Protein AF-T0ZSG6-F1 (afdb_monomer_lite)

Organism: NCBI:txid410659

Structure (mmCIF, N/CA/C/O backbone):
data_AF-T0ZSG6-F1
#
_entry.id   AF-T0ZSG6-F1
#
loop_
_atom_site.group_PDB
_atom_site.id
_atom_site.type_symbol
_atom_site.label_atom_id
_atom_site.label_alt_id
_atom_site.label_comp_id
_atom_site.label_asym_id
_atom_site.label_entity_id
_atom_site.label_seq_id
_atom_site.pdbx_PDB_ins_code
_atom_site.Cartn_x
_atom_site.Cartn_y
_atom_site.Cartn_z
_atom_site.occupancy
_atom_site.B_iso_or_equiv
_atom_site.auth_seq_id
_atom_site.auth_comp_id
_atom_site.auth_asym_id
_atom_site.auth_atom_id
_atom_site.pdbx_PDB_model_num
ATOM 1 N N . MET A 1 1 ? -17.775 12.955 -17.159 1.00 36.16 1 MET A N 1
ATOM 2 C CA . MET A 1 1 ? -17.686 11.482 -17.211 1.00 36.16 1 MET A CA 1
ATOM 3 C C . MET A 1 1 ? -18.154 10.972 -15.858 1.00 36.16 1 MET A C 1
ATOM 5 O O . MET A 1 1 ? -17.430 11.085 -14.879 1.00 36.16 1 MET A O 1
ATOM 9 N N . THR A 1 2 ? -19.430 10.614 -15.757 1.00 38.59 2 THR A N 1
ATOM 10 C CA . THR A 1 2 ? -20.074 10.176 -14.512 1.00 38.59 2 THR A CA 1
ATOM 11 C C . THR A 1 2 ? -19.516 8.808 -14.134 1.00 38.59 2 THR A C 1
ATOM 13 O O . THR A 1 2 ? -19.695 7.856 -14.886 1.00 38.59 2 THR A O 1
ATOM 16 N N . ARG A 1 3 ? -18.780 8.714 -13.018 1.00 46.41 3 ARG A N 1
ATOM 17 C CA . ARG A 1 3 ? -18.342 7.420 -12.479 1.00 46.41 3 ARG A CA 1
ATOM 18 C C . ARG A 1 3 ? -19.597 6.681 -12.013 1.00 46.41 3 ARG A C 1
ATOM 20 O O . ARG A 1 3 ? -20.232 7.115 -11.056 1.00 46.41 3 ARG A O 1
ATOM 27 N N . GLU A 1 4 ? -19.988 5.631 -12.728 1.00 48.09 4 GLU A N 1
ATOM 28 C CA . GLU A 1 4 ? -21.020 4.712 -12.252 1.00 48.09 4 GLU A CA 1
ATOM 29 C C . GLU A 1 4 ? -20.551 4.078 -10.941 1.00 48.09 4 GLU A C 1
ATOM 31 O O . GLU A 1 4 ? -19.376 3.728 -10.792 1.00 48.09 4 GLU A O 1
ATOM 36 N N . ASN A 1 5 ? -21.460 3.973 -9.970 1.00 48.66 5 ASN A N 1
ATOM 37 C CA . ASN A 1 5 ? -21.155 3.286 -8.724 1.00 48.66 5 ASN A CA 1
ATOM 38 C C . ASN A 1 5 ? -20.966 1.791 -9.023 1.00 48.66 5 ASN A C 1
ATOM 40 O O . ASN A 1 5 ? -21.834 1.185 -9.654 1.00 48.66 5 ASN A O 1
ATOM 44 N N . PRO A 1 6 ? -19.863 1.183 -8.571 1.00 54.28 6 PRO A N 1
ATOM 45 C CA . PRO A 1 6 ? -19.615 -0.227 -8.805 1.00 54.28 6 PRO A CA 1
ATOM 46 C C . PRO A 1 6 ? -20.611 -1.103 -8.035 1.00 54.28 6 PRO A C 1
ATOM 48 O O . PRO A 1 6 ? -21.161 -0.670 -7.016 1.00 54.28 6 PRO A O 1
ATOM 51 N N . PRO A 1 7 ? -20.844 -2.341 -8.507 1.00 53.25 7 PRO A N 1
ATOM 52 C CA . PRO A 1 7 ? -21.771 -3.267 -7.872 1.00 53.25 7 PRO A CA 1
ATOM 53 C C . PRO A 1 7 ? -21.397 -3.523 -6.409 1.00 53.25 7 PRO A C 1
ATOM 55 O O . PRO A 1 7 ? -20.220 -3.555 -6.045 1.00 53.25 7 PRO A O 1
ATOM 58 N N . ALA A 1 8 ? -22.413 -3.722 -5.566 1.00 47.00 8 ALA A N 1
ATOM 59 C CA . ALA A 1 8 ? -22.238 -4.018 -4.149 1.00 47.00 8 ALA A CA 1
ATOM 60 C C . ALA A 1 8 ? -21.303 -5.228 -3.966 1.00 47.00 8 ALA A C 1
ATOM 62 O O . ALA A 1 8 ? -21.583 -6.316 -4.463 1.00 47.00 8 ALA A O 1
ATOM 63 N N . GLY A 1 9 ? -20.175 -5.016 -3.284 1.00 50.69 9 GLY A N 1
ATOM 64 C CA . GLY A 1 9 ? -19.123 -6.020 -3.085 1.00 50.69 9 GLY A CA 1
ATOM 65 C C . GLY A 1 9 ? -17.878 -5.832 -3.961 1.00 50.69 9 GLY A C 1
ATOM 66 O O . GLY A 1 9 ? -16.827 -6.378 -3.631 1.00 50.69 9 GLY A O 1
ATOM 67 N N . LEU A 1 10 ? -17.938 -5.011 -5.015 1.00 58.25 10 LEU A N 1
ATOM 68 C CA . LEU A 1 10 ? -16.752 -4.618 -5.770 1.00 58.25 10 LEU A CA 1
ATOM 69 C C . LEU A 1 10 ? -16.076 -3.438 -5.065 1.00 58.25 10 LEU A C 1
ATOM 71 O O . LEU A 1 10 ? -16.485 -2.283 -5.191 1.00 58.25 10 LEU A O 1
ATOM 75 N N . LEU A 1 11 ? -15.034 -3.741 -4.293 1.00 60.50 11 LEU A N 1
ATOM 76 C CA . LEU A 1 11 ? -14.165 -2.722 -3.715 1.00 60.50 11 LEU A CA 1
ATOM 77 C C . LEU A 1 11 ? -13.508 -1.936 -4.850 1.00 60.50 11 LEU A C 1
ATOM 79 O O . LEU A 1 11 ? -12.664 -2.471 -5.569 1.00 60.50 11 LEU A O 1
ATOM 83 N N . VAL A 1 12 ? -13.865 -0.658 -4.990 1.00 66.31 12 VAL A N 1
ATOM 84 C CA . VAL A 1 12 ? -13.063 0.266 -5.797 1.00 66.31 12 VAL A CA 1
ATOM 85 C C . VAL A 1 12 ? -11.753 0.441 -5.052 1.00 66.31 12 VAL A C 1
ATOM 87 O O . VAL A 1 12 ? -11.779 0.905 -3.909 1.00 66.31 12 VAL A O 1
ATOM 90 N N . PRO A 1 13 ? -10.618 0.061 -5.646 1.00 67.00 13 PRO A N 1
ATOM 91 C CA . PRO A 1 13 ? -9.335 0.090 -4.952 1.00 67.00 13 PRO A CA 1
ATOM 92 C C . PRO A 1 13 ? -8.925 1.502 -4.519 1.00 67.00 13 PRO A C 1
ATOM 94 O O . PRO A 1 13 ? -8.160 1.648 -3.567 1.00 67.00 13 PRO A O 1
ATOM 97 N N . GLY A 1 14 ? -9.491 2.535 -5.148 1.00 80.12 14 GLY A N 1
ATOM 98 C CA . GLY A 1 14 ? -9.120 3.924 -4.909 1.00 80.12 14 GLY A CA 1
ATOM 99 C C . GLY A 1 14 ? -7.767 4.258 -5.533 1.00 80.12 14 GLY A C 1
ATOM 100 O O . GLY A 1 14 ? -7.132 3.406 -6.157 1.00 80.12 14 GLY A O 1
ATOM 101 N N . ASP A 1 15 ? -7.356 5.510 -5.375 1.00 87.25 15 ASP A N 1
ATOM 102 C CA . ASP A 1 15 ? -6.085 6.004 -5.897 1.00 87.25 15 ASP A CA 1
ATOM 103 C C . ASP A 1 15 ? -4.923 5.609 -4.962 1.00 87.25 15 ASP A C 1
ATOM 105 O O . ASP A 1 15 ? -5.137 5.302 -3.788 1.00 87.25 15 ASP A O 1
ATOM 109 N N . ILE A 1 16 ? -3.700 5.582 -5.498 1.00 90.88 16 ILE A N 1
ATOM 110 C CA . ILE A 1 16 ? -2.458 5.439 -4.722 1.00 90.88 16 ILE A CA 1
ATOM 111 C C . ILE A 1 16 ? -2.006 6.847 -4.324 1.00 90.88 16 ILE A C 1
ATOM 113 O O . ILE A 1 16 ? -1.837 7.686 -5.209 1.00 90.88 16 ILE A O 1
ATOM 117 N N . ASP A 1 17 ? -1.776 7.094 -3.031 1.00 92.00 17 ASP A N 1
ATOM 118 C CA . ASP A 1 17 ? -1.381 8.426 -2.543 1.00 92.00 17 ASP A CA 1
ATOM 119 C C . ASP A 1 17 ? -0.030 8.874 -3.133 1.00 92.00 17 ASP A C 1
ATOM 121 O O . ASP A 1 17 ? 0.099 9.996 -3.627 1.00 92.00 17 ASP A O 1
ATOM 125 N N . VAL A 1 18 ? 0.985 7.999 -3.098 1.00 94.19 18 VAL A N 1
ATOM 126 C CA . VAL A 1 18 ? 2.307 8.258 -3.685 1.00 94.19 18 VAL A CA 1
ATOM 127 C C . VAL A 1 18 ? 2.854 7.007 -4.376 1.00 94.19 18 VAL A C 1
ATOM 129 O O . VAL A 1 18 ? 2.924 5.923 -3.795 1.00 94.19 18 VAL A O 1
ATOM 132 N N . LEU A 1 19 ? 3.309 7.183 -5.618 1.00 96.19 19 LEU A N 1
ATOM 133 C CA . LEU A 1 19 ? 4.058 6.188 -6.381 1.00 96.19 19 LEU A CA 1
ATOM 134 C C . LEU A 1 19 ? 5.500 6.673 -6.557 1.00 96.19 19 LEU A C 1
ATOM 136 O O . LEU A 1 19 ? 5.731 7.737 -7.130 1.00 96.19 19 LEU A O 1
ATOM 140 N N . ALA A 1 20 ? 6.470 5.892 -6.089 1.00 96.44 20 ALA A N 1
ATOM 141 C CA . ALA A 1 20 ? 7.895 6.188 -6.239 1.00 96.44 20 ALA A CA 1
ATOM 142 C C . ALA A 1 20 ? 8.634 4.972 -6.803 1.00 96.44 20 ALA A C 1
ATOM 144 O O . ALA A 1 20 ? 8.174 3.845 -6.653 1.00 96.44 20 ALA A O 1
ATOM 145 N N . TRP A 1 21 ? 9.777 5.159 -7.459 1.00 97.88 21 TRP A N 1
ATOM 146 C CA . TRP A 1 21 ? 10.555 4.030 -7.973 1.00 97.88 21 TRP A CA 1
ATOM 147 C C . TRP A 1 21 ? 12.045 4.331 -8.073 1.00 97.88 21 TRP A C 1
ATOM 149 O O . TRP A 1 21 ? 12.485 5.482 -8.050 1.00 97.88 21 TRP A O 1
ATOM 159 N N . ARG A 1 22 ? 12.824 3.254 -8.157 1.00 95.50 22 ARG A N 1
ATOM 160 C CA . ARG A 1 22 ? 14.280 3.260 -8.242 1.00 95.50 22 ARG A CA 1
ATOM 161 C C . ARG A 1 22 ? 14.758 2.183 -9.204 1.00 95.50 22 ARG A C 1
ATOM 163 O O . ARG A 1 22 ? 14.577 0.994 -8.946 1.00 95.50 22 ARG A O 1
ATOM 170 N N . HIS A 1 23 ? 15.421 2.608 -10.274 1.00 95.50 23 HIS A N 1
ATOM 171 C CA . HIS A 1 23 ? 15.974 1.698 -11.278 1.00 95.50 23 HIS A CA 1
ATOM 172 C C . HIS A 1 23 ? 17.111 0.831 -10.729 1.00 95.50 23 HIS A C 1
ATOM 174 O O . HIS A 1 23 ? 17.189 -0.344 -11.050 1.00 95.50 23 HIS A O 1
ATOM 180 N N . ASP A 1 24 ? 17.961 1.372 -9.854 1.00 95.06 24 ASP A N 1
ATOM 181 C CA . ASP A 1 24 ? 19.135 0.663 -9.328 1.00 95.06 24 ASP A CA 1
ATOM 182 C C . ASP A 1 24 ? 18.791 -0.556 -8.456 1.00 95.06 24 ASP A C 1
ATOM 184 O O . ASP A 1 24 ? 19.647 -1.401 -8.207 1.00 95.06 24 ASP A O 1
ATOM 188 N N . ARG A 1 25 ? 17.543 -0.649 -7.984 1.00 94.25 25 ARG A N 1
ATOM 189 C CA . ARG A 1 25 ? 17.047 -1.750 -7.143 1.00 94.25 25 ARG A CA 1
ATOM 190 C C . ARG A 1 25 ? 15.855 -2.484 -7.744 1.00 94.25 25 ARG A C 1
ATOM 192 O O . ARG A 1 25 ? 15.247 -3.291 -7.050 1.00 94.25 25 ARG A O 1
ATOM 199 N N . ASN A 1 26 ? 15.488 -2.150 -8.980 1.00 95.62 26 ASN A N 1
ATOM 200 C CA . ASN A 1 26 ? 14.242 -2.569 -9.613 1.00 95.62 26 ASN A CA 1
ATOM 201 C C . ASN A 1 26 ? 13.021 -2.440 -8.688 1.00 95.62 26 ASN A C 1
ATOM 203 O O . ASN A 1 26 ? 12.170 -3.319 -8.650 1.00 95.62 26 ASN A O 1
ATOM 207 N N . ALA A 1 27 ? 12.944 -1.363 -7.905 1.00 96.62 27 ALA A N 1
ATOM 208 C CA . ALA A 1 27 ? 11.934 -1.221 -6.862 1.00 96.62 27 ALA A CA 1
ATOM 209 C C . ALA A 1 27 ? 10.892 -0.176 -7.252 1.00 96.62 27 ALA A C 1
ATOM 211 O O . ALA A 1 27 ? 11.245 0.953 -7.597 1.00 96.62 27 ALA A O 1
ATOM 212 N N . VAL A 1 28 ? 9.616 -0.531 -7.124 1.00 97.69 28 VAL A N 1
ATOM 213 C CA . VAL A 1 28 ? 8.483 0.392 -7.232 1.00 97.69 28 VAL A CA 1
ATOM 214 C C . VAL A 1 28 ? 7.754 0.398 -5.895 1.00 97.69 28 VAL A C 1
ATOM 216 O O . VAL A 1 28 ? 7.272 -0.630 -5.430 1.00 97.69 28 VAL A O 1
ATOM 219 N N . LEU A 1 29 ? 7.712 1.558 -5.255 1.00 97.00 29 LEU A N 1
ATOM 220 C CA . LEU A 1 29 ? 7.114 1.781 -3.952 1.00 97.00 29 LEU A CA 1
ATOM 221 C C . LEU A 1 29 ? 5.697 2.319 -4.138 1.00 97.00 29 LEU A C 1
ATOM 223 O O . LEU A 1 29 ? 5.503 3.376 -4.740 1.00 97.00 29 LEU A O 1
ATOM 227 N N . ILE A 1 30 ? 4.730 1.601 -3.581 1.00 96.12 30 ILE A N 1
ATOM 228 C CA . ILE A 1 30 ? 3.336 2.024 -3.475 1.00 96.12 30 ILE A CA 1
ATOM 229 C C . ILE A 1 30 ? 3.127 2.448 -2.029 1.00 96.12 30 ILE A C 1
ATOM 231 O O . ILE A 1 30 ? 3.174 1.624 -1.110 1.00 96.12 30 ILE A O 1
ATOM 235 N N . ILE A 1 31 ? 2.966 3.752 -1.838 1.00 94.00 31 ILE A N 1
ATOM 236 C CA . ILE A 1 31 ? 2.996 4.387 -0.530 1.00 94.00 31 ILE A CA 1
ATOM 237 C C . ILE A 1 31 ? 1.618 4.973 -0.242 1.00 94.00 31 ILE A C 1
ATOM 239 O O . ILE A 1 31 ? 1.085 5.756 -1.027 1.00 94.00 31 ILE A O 1
ATOM 243 N N . GLU A 1 32 ? 1.074 4.614 0.914 1.00 91.81 32 GLU A N 1
ATOM 244 C CA . GLU A 1 32 ? -0.134 5.219 1.461 1.00 91.81 32 GLU A CA 1
ATOM 245 C C . GLU A 1 32 ? 0.217 6.184 2.580 1.00 91.81 32 GLU A C 1
ATOM 247 O O . GLU A 1 32 ? 0.908 5.828 3.536 1.00 91.81 32 GLU A O 1
ATOM 252 N N . CYS A 1 33 ? -0.312 7.395 2.484 1.00 89.06 33 CYS A N 1
ATOM 253 C CA . CYS A 1 33 ? -0.150 8.434 3.481 1.00 89.06 33 CYS A CA 1
ATOM 254 C C . CYS A 1 33 ? -1.383 8.432 4.378 1.00 89.06 33 CYS A C 1
ATOM 256 O O . CYS A 1 33 ? -2.526 8.499 3.913 1.00 89.06 33 CYS A O 1
ATOM 258 N N . LYS A 1 34 ? -1.173 8.328 5.685 1.00 83.75 34 LYS A N 1
ATOM 259 C CA . LYS A 1 34 ? -2.255 8.333 6.660 1.00 83.75 34 LYS A CA 1
ATOM 260 C C . LYS A 1 34 ? -1.899 9.263 7.796 1.00 83.75 34 LYS A C 1
ATOM 262 O O . LYS A 1 34 ? -0.857 9.137 8.422 1.00 83.75 34 LYS A O 1
ATOM 267 N N . ASP A 1 35 ? -2.787 10.204 8.059 1.00 79.81 35 ASP A N 1
ATOM 268 C CA . ASP A 1 35 ? -2.650 11.076 9.209 1.00 79.81 35 ASP A CA 1
ATOM 269 C C . ASP A 1 35 ? -3.206 10.344 10.434 1.00 79.81 35 ASP A C 1
ATOM 271 O O . ASP A 1 35 ? -4.406 10.060 10.507 1.00 79.81 35 ASP A O 1
ATOM 275 N N . LEU A 1 36 ? -2.321 9.947 11.348 1.00 72.75 36 LEU A N 1
ATOM 276 C CA . LEU A 1 36 ? -2.725 9.465 12.662 1.00 72.75 36 LEU A CA 1
ATOM 277 C C . LEU A 1 36 ? -2.667 10.655 13.604 1.00 72.75 36 LEU A C 1
ATOM 279 O O . LEU A 1 36 ? -1.596 11.195 13.874 1.00 72.75 36 LEU A O 1
ATOM 283 N N . SER A 1 37 ? -3.827 11.052 14.120 1.00 72.81 37 SER A N 1
ATOM 284 C CA . SER A 1 37 ? -3.874 12.052 15.175 1.00 72.81 37 SER A CA 1
ATOM 285 C C . SER A 1 37 ? -3.135 11.544 16.413 1.00 72.81 37 SER A C 1
ATOM 287 O O . SER A 1 37 ? -3.105 10.344 16.696 1.00 72.81 37 SER A O 1
ATOM 289 N N . LEU A 1 38 ? -2.552 12.460 17.185 1.00 76.00 38 LEU A N 1
ATOM 290 C CA . LEU A 1 38 ? -1.967 12.104 18.471 1.00 76.00 38 LEU A CA 1
ATOM 291 C C . LEU A 1 38 ? -3.070 11.544 19.381 1.00 76.00 38 LEU A C 1
ATOM 293 O O . LEU A 1 38 ? -3.996 12.266 19.748 1.00 76.00 38 LEU A O 1
ATOM 297 N N . ALA A 1 39 ? -2.971 10.265 19.734 1.00 80.38 39 ALA A N 1
ATOM 298 C CA . ALA A 1 39 ? -3.872 9.644 20.691 1.00 80.38 39 ALA A CA 1
ATOM 299 C C . ALA A 1 39 ? -3.448 10.019 22.119 1.00 80.38 39 ALA A C 1
ATOM 301 O O . ALA A 1 39 ? -2.295 9.844 22.514 1.00 80.38 39 ALA A O 1
ATOM 302 N N . SER A 1 40 ? -4.390 10.540 22.898 1.00 83.25 40 SER A N 1
ATOM 303 C CA . SER A 1 40 ? -4.197 10.998 24.277 1.00 83.25 40 SER A CA 1
ATOM 304 C C . SER A 1 40 ? -4.439 9.901 25.319 1.00 83.25 40 SER A C 1
ATOM 306 O O . SER A 1 40 ? -4.054 10.046 26.480 1.00 83.25 40 SER A O 1
ATOM 308 N N . AS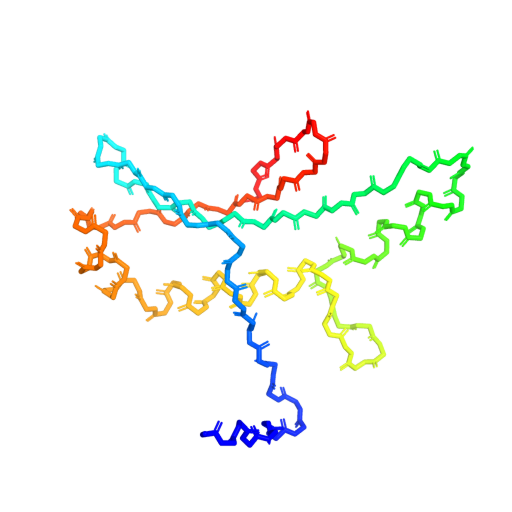N A 1 41 ? -5.078 8.796 24.921 1.00 87.31 41 ASN A N 1
ATOM 309 C CA . ASN A 1 41 ? -5.401 7.669 25.791 1.00 87.31 41 ASN A CA 1
ATOM 310 C C . ASN A 1 41 ? -5.434 6.328 25.032 1.00 87.31 41 ASN A C 1
ATOM 312 O O . ASN A 1 41 ? -5.471 6.278 23.802 1.00 87.31 41 ASN A O 1
ATOM 316 N N . TYR A 1 42 ? -5.439 5.222 25.784 1.00 89.75 42 TYR A N 1
ATOM 317 C CA . TYR A 1 42 ? -5.422 3.864 25.227 1.00 89.75 42 TYR A CA 1
ATOM 318 C C . TYR A 1 42 ? -6.632 3.541 24.346 1.00 89.75 42 TYR A C 1
ATOM 320 O O . TYR A 1 42 ? -6.487 2.810 23.369 1.00 89.75 42 TYR A O 1
ATOM 328 N N . SER A 1 43 ? -7.810 4.081 24.661 1.00 90.06 43 SER A N 1
ATOM 329 C CA . SER A 1 43 ? -9.018 3.853 23.864 1.00 90.06 43 SER A CA 1
ATOM 330 C C . SER A 1 43 ? -8.904 4.496 22.480 1.00 90.06 43 SER A C 1
ATOM 332 O O . SER A 1 43 ? -9.317 3.897 21.491 1.00 90.06 43 SER A O 1
ATOM 334 N N . GLU A 1 44 ? -8.293 5.678 22.389 1.00 86.00 44 GLU A N 1
ATOM 335 C CA . GLU A 1 44 ? -8.000 6.344 21.115 1.00 86.00 44 GLU A CA 1
ATOM 336 C C . GLU A 1 44 ? -6.967 5.569 20.293 1.00 86.00 44 GLU A C 1
ATOM 338 O O . GLU A 1 44 ? -7.175 5.371 19.097 1.00 86.00 44 GLU A O 1
ATOM 343 N N . VAL A 1 45 ? -5.911 5.049 20.931 1.00 85.94 45 VAL A N 1
ATOM 344 C CA . VAL A 1 45 ? -4.938 4.166 20.263 1.00 85.94 45 VAL A CA 1
ATOM 345 C C . VAL A 1 45 ? -5.630 2.915 19.716 1.00 85.94 45 VAL A C 1
ATOM 347 O O . VAL A 1 45 ? -5.459 2.575 18.547 1.00 85.94 45 VAL A O 1
ATOM 350 N N . ALA A 1 46 ? -6.439 2.235 20.533 1.00 87.62 46 ALA A N 1
ATOM 351 C CA . ALA A 1 46 ? -7.156 1.029 20.120 1.00 87.62 46 ALA A CA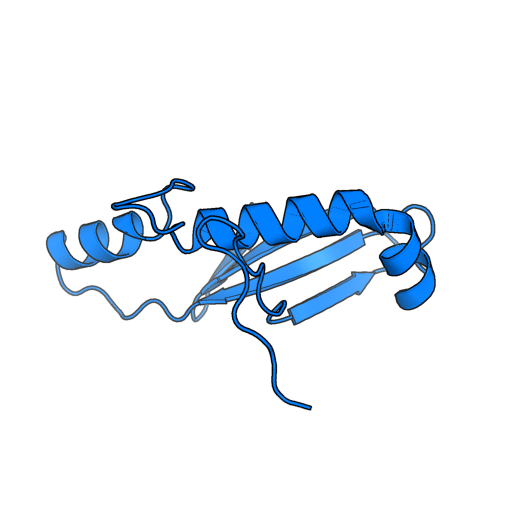 1
ATOM 352 C C . ALA A 1 46 ? -8.121 1.308 18.957 1.00 87.62 46 ALA A C 1
ATOM 354 O O . ALA A 1 46 ? -8.174 0.535 18.003 1.00 87.62 46 ALA A O 1
ATOM 355 N N . SER A 1 47 ? -8.831 2.438 19.010 1.00 87.69 47 SER A N 1
ATOM 356 C CA . SER A 1 47 ? -9.717 2.890 17.936 1.00 87.69 47 SER A CA 1
ATOM 357 C C . SER A 1 47 ? -8.952 3.095 16.626 1.00 87.69 47 SER A C 1
ATOM 359 O O . SER A 1 47 ? -9.335 2.535 15.601 1.00 87.69 47 SER A O 1
ATOM 361 N N . GLN A 1 48 ? -7.815 3.795 16.655 1.00 86.56 48 GLN A N 1
ATOM 362 C CA . GLN A 1 48 ? -6.979 3.978 15.466 1.00 86.56 48 GLN A CA 1
ATOM 363 C C . GLN A 1 48 ? -6.465 2.648 14.907 1.00 86.56 48 GLN A C 1
ATOM 365 O O . GLN A 1 48 ? -6.569 2.407 13.707 1.00 86.56 48 GLN A O 1
ATOM 370 N N . LEU A 1 49 ? -5.951 1.758 15.761 1.00 86.81 49 LEU A N 1
ATOM 371 C CA . LEU A 1 49 ? -5.445 0.449 15.336 1.00 86.81 49 LEU A CA 1
ATOM 372 C C . LEU A 1 49 ? -6.545 -0.447 14.754 1.00 86.81 49 LEU A C 1
ATOM 374 O O . LEU A 1 49 ? -6.265 -1.247 13.859 1.00 86.81 49 LEU A O 1
ATOM 378 N N . SER A 1 50 ? -7.792 -0.299 15.211 1.00 88.62 50 SER A N 1
ATOM 379 C CA . SER A 1 50 ? -8.932 -1.067 14.695 1.00 88.62 50 SER A CA 1
ATOM 380 C C . SER A 1 50 ? -9.208 -0.816 13.207 1.00 88.62 50 SER A C 1
ATOM 382 O O . SER A 1 50 ? -9.792 -1.664 12.541 1.00 88.62 50 SER A O 1
ATOM 384 N N . GLU A 1 51 ? -8.727 0.301 12.651 1.00 88.12 51 GLU A N 1
ATOM 385 C CA . GLU A 1 51 ? -8.861 0.616 11.226 1.00 88.12 51 GLU A CA 1
ATOM 386 C C . GLU A 1 51 ? -7.766 -0.019 10.345 1.00 88.12 51 GLU A C 1
ATOM 388 O O . GLU A 1 51 ? -7.813 0.126 9.120 1.00 88.12 51 GLU A O 1
ATOM 393 N N . TYR A 1 52 ? -6.779 -0.702 10.936 1.00 89.12 52 TYR A N 1
ATOM 394 C CA . TYR A 1 52 ? -5.628 -1.299 10.242 1.00 89.12 52 TYR A CA 1
ATOM 395 C C . TYR A 1 52 ? -5.441 -2.787 10.573 1.00 89.12 52 TYR A C 1
ATOM 397 O O . TYR A 1 52 ? -4.319 -3.248 10.766 1.00 89.12 52 TYR A O 1
ATOM 405 N N . GLN A 1 53 ? -6.527 -3.553 10.647 1.00 91.31 53 GLN A N 1
ATOM 406 C CA . GLN A 1 53 ? -6.486 -4.996 10.910 1.00 91.31 53 GLN A CA 1
ATOM 407 C C . GLN A 1 53 ? -6.268 -5.828 9.634 1.00 91.31 53 GLN A C 1
ATOM 409 O O . GLN A 1 53 ? -5.860 -6.981 9.715 1.00 91.31 53 GLN A O 1
ATOM 414 N N . GLY A 1 54 ? -6.493 -5.251 8.449 1.00 92.25 54 GLY A N 1
ATOM 415 C CA . GLY A 1 54 ? -6.411 -5.965 7.173 1.00 92.25 54 GLY A CA 1
ATOM 416 C C . GLY A 1 54 ? -7.679 -6.757 6.846 1.00 92.25 54 GLY A C 1
ATOM 417 O O . GLY A 1 54 ? -7.654 -7.638 5.981 1.00 92.25 54 GLY A O 1
ATOM 418 N N . GLU A 1 55 ? -8.795 -6.415 7.489 1.00 93.75 55 GLU A N 1
ATOM 419 C CA . GLU A 1 55 ? -10.040 -7.179 7.446 1.00 93.75 55 GLU A CA 1
ATOM 420 C C . GLU A 1 55 ? -11.214 -6.383 6.858 1.00 93.75 55 GLU A C 1
ATOM 422 O O . GLU A 1 55 ? -11.132 -5.189 6.548 1.00 93.75 55 GLU A O 1
ATOM 427 N N . VAL A 1 56 ? -12.333 -7.082 6.659 1.00 90.62 56 VAL A N 1
ATOM 428 C CA . VAL A 1 56 ? -13.628 -6.472 6.341 1.00 90.62 56 VAL A CA 1
ATOM 429 C C . VAL A 1 56 ? -14.457 -6.423 7.619 1.00 90.62 56 VAL A C 1
ATOM 431 O O . VAL A 1 56 ? -14.860 -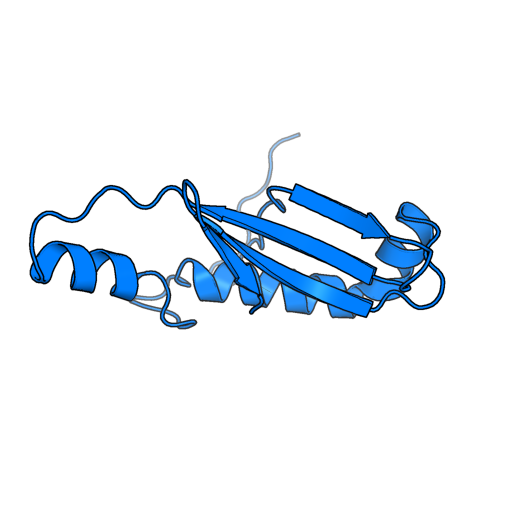7.460 8.138 1.00 90.62 56 VAL A O 1
ATOM 434 N N . VAL A 1 57 ? -14.741 -5.216 8.101 1.00 85.44 57 VAL A N 1
ATOM 435 C CA . VAL A 1 57 ? -15.543 -4.961 9.304 1.00 85.44 57 VAL A CA 1
ATOM 436 C C . VAL A 1 57 ? -16.887 -4.384 8.870 1.00 85.44 57 VAL A C 1
ATOM 438 O O . VAL A 1 57 ? -16.932 -3.430 8.093 1.00 85.44 57 VAL A O 1
ATOM 441 N N . ASP A 1 58 ? -17.990 -4.998 9.302 1.00 86.69 58 ASP A N 1
ATOM 442 C CA . ASP A 1 58 ? -19.361 -4.585 8.956 1.00 86.69 58 ASP A CA 1
ATOM 443 C C . ASP A 1 58 ? -19.585 -4.376 7.445 1.00 86.69 58 ASP A C 1
ATOM 445 O O . ASP A 1 58 ? -20.199 -3.408 6.987 1.00 86.69 58 ASP A O 1
ATOM 449 N N . GLY A 1 59 ? -19.028 -5.285 6.638 1.00 86.50 59 GLY A N 1
ATOM 450 C CA . GLY A 1 59 ? -19.123 -5.244 5.176 1.00 86.50 59 GLY A CA 1
ATOM 451 C C . GLY A 1 59 ? -18.245 -4.181 4.504 1.00 86.50 59 GLY A C 1
ATOM 452 O O . GLY A 1 59 ? -18.341 -3.992 3.290 1.00 86.50 59 GLY A O 1
ATOM 453 N N . ARG A 1 60 ? -17.374 -3.489 5.249 1.00 85.19 60 ARG A N 1
ATOM 454 C CA . ARG A 1 60 ? -16.436 -2.488 4.724 1.00 85.19 60 ARG A CA 1
ATOM 455 C C . ARG A 1 60 ? -14.996 -2.908 4.992 1.00 85.19 60 ARG A C 1
ATOM 457 O O . ARG A 1 60 ? -14.614 -3.168 6.124 1.00 85.19 60 ARG A O 1
ATOM 464 N N . ALA A 1 61 ? -14.183 -2.948 3.939 1.00 89.88 61 ALA A N 1
ATOM 465 C CA . ALA A 1 61 ? -12.741 -3.123 4.081 1.00 89.88 61 ALA A CA 1
ATOM 466 C C . ALA A 1 61 ? -12.155 -1.982 4.923 1.00 89.88 61 ALA A C 1
ATOM 468 O O . ALA A 1 61 ? -12.445 -0.807 4.658 1.00 89.88 61 ALA A O 1
ATOM 469 N N . ASP A 1 62 ? -11.327 -2.325 5.902 1.00 91.19 62 ASP A N 1
ATOM 470 C CA . ASP A 1 62 ? -10.585 -1.342 6.681 1.00 91.19 62 ASP A CA 1
ATOM 471 C C . ASP A 1 62 ? -9.471 -0.673 5.843 1.00 91.19 62 ASP A C 1
ATOM 473 O O . ASP A 1 62 ? -9.299 -0.946 4.645 1.00 91.19 62 ASP A O 1
ATOM 477 N N . LYS A 1 63 ? -8.739 0.279 6.435 1.00 89.00 63 LYS A N 1
ATOM 478 C CA . LYS A 1 63 ? -7.735 1.0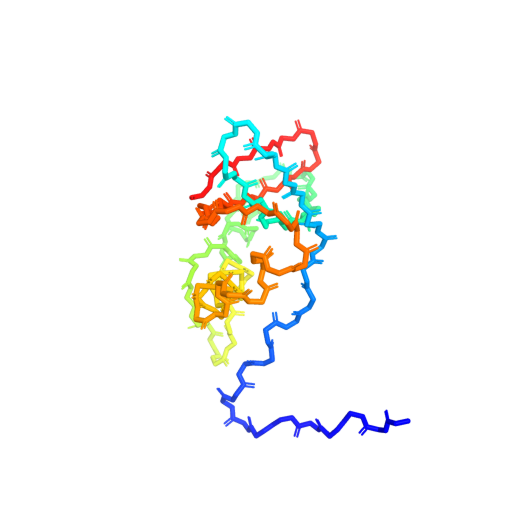69 5.704 1.00 89.00 63 LYS A CA 1
ATOM 479 C C . LYS A 1 63 ? -6.600 0.187 5.186 1.00 89.00 63 LYS A C 1
ATOM 481 O O . LYS A 1 63 ? -6.178 0.367 4.041 1.00 89.00 63 LYS A O 1
ATOM 486 N N . LEU A 1 64 ? -6.150 -0.786 5.979 1.00 90.75 64 LEU A N 1
ATOM 487 C CA . LEU A 1 64 ? -5.094 -1.709 5.568 1.00 90.75 64 LEU A CA 1
ATOM 488 C C . LEU A 1 64 ? -5.579 -2.650 4.457 1.00 90.75 64 LEU A C 1
ATOM 490 O O . LEU A 1 64 ? -4.882 -2.827 3.461 1.00 90.75 64 LEU A O 1
ATOM 494 N N . LYS A 1 65 ? -6.796 -3.193 4.552 1.00 92.12 65 LYS A N 1
ATOM 495 C CA . LYS A 1 65 ? -7.367 -4.097 3.546 1.00 92.12 65 LYS A CA 1
ATOM 496 C C . LYS A 1 65 ? -7.521 -3.427 2.187 1.00 92.12 65 LYS A C 1
ATOM 498 O O . LYS A 1 65 ? -7.239 -4.050 1.164 1.00 92.12 65 LYS A O 1
ATOM 503 N N . LYS A 1 66 ? -7.913 -2.150 2.156 1.00 91.19 66 LYS A N 1
ATOM 504 C CA . LYS A 1 66 ? -7.953 -1.362 0.911 1.00 91.19 66 LYS A CA 1
ATOM 505 C C . LYS A 1 66 ? -6.569 -1.235 0.274 1.00 91.19 66 LYS A C 1
ATOM 507 O O . LYS A 1 66 ? -6.440 -1.423 -0.933 1.00 91.19 66 LYS A O 1
ATOM 512 N N . HIS A 1 67 ? -5.539 -0.972 1.078 1.00 92.69 67 HIS A N 1
ATOM 513 C CA . HIS A 1 67 ? -4.159 -0.897 0.597 1.00 92.69 67 HIS A CA 1
ATOM 514 C C . HIS A 1 67 ? -3.646 -2.238 0.076 1.00 92.69 67 HIS A C 1
ATOM 516 O O . HIS A 1 67 ? -3.135 -2.318 -1.038 1.00 92.69 67 HIS A O 1
ATOM 522 N N . LEU A 1 68 ? -3.872 -3.320 0.822 1.00 92.38 68 LEU A N 1
ATOM 523 C CA . LEU A 1 68 ? -3.540 -4.670 0.369 1.00 92.38 68 LEU A CA 1
ATOM 524 C C . LEU A 1 68 ? -4.243 -5.002 -0.951 1.00 92.38 68 LEU A C 1
ATOM 526 O O . LEU A 1 68 ? -3.625 -5.589 -1.838 1.00 92.38 68 LEU A O 1
ATOM 530 N N . LYS A 1 69 ? -5.488 -4.545 -1.138 1.00 92.25 69 LYS A N 1
ATOM 531 C CA . LYS A 1 69 ? -6.191 -4.734 -2.407 1.00 92.25 69 LYS A CA 1
ATOM 532 C C . LYS A 1 69 ? -5.563 -3.950 -3.561 1.00 92.25 69 LYS A C 1
ATOM 534 O O . LYS A 1 69 ? -5.462 -4.486 -4.663 1.00 92.25 69 LYS A O 1
ATOM 539 N N . ARG A 1 70 ? -5.100 -2.717 -3.324 1.00 92.69 70 ARG A N 1
ATOM 540 C CA . ARG A 1 70 ? -4.301 -1.962 -4.309 1.00 92.69 70 ARG A CA 1
ATOM 541 C C . ARG A 1 70 ? -3.010 -2.698 -4.657 1.00 92.69 70 ARG A C 1
ATOM 543 O O . ARG A 1 70 ? -2.667 -2.778 -5.831 1.00 92.69 70 ARG A O 1
ATOM 550 N N . MET A 1 71 ? -2.343 -3.294 -3.669 1.00 94.69 71 MET A N 1
ATOM 551 C CA . MET A 1 71 ? -1.136 -4.094 -3.894 1.00 94.69 71 MET A CA 1
ATOM 552 C C . MET A 1 71 ? -1.405 -5.358 -4.715 1.00 94.69 71 MET A C 1
ATOM 554 O O . MET A 1 71 ? -0.607 -5.688 -5.584 1.00 94.69 71 MET A O 1
ATOM 558 N N . GLU A 1 72 ? -2.507 -6.070 -4.467 1.00 94.00 72 GLU A N 1
ATOM 559 C CA . GLU A 1 72 ? -2.928 -7.208 -5.299 1.00 94.00 72 GLU A CA 1
ATOM 560 C C . GLU A 1 72 ? -3.131 -6.781 -6.752 1.00 94.00 72 GLU A C 1
ATOM 562 O O . GLU A 1 72 ? -2.516 -7.344 -7.650 1.00 94.00 72 GLU A O 1
ATOM 567 N N . LEU A 1 73 ? -3.907 -5.720 -6.979 1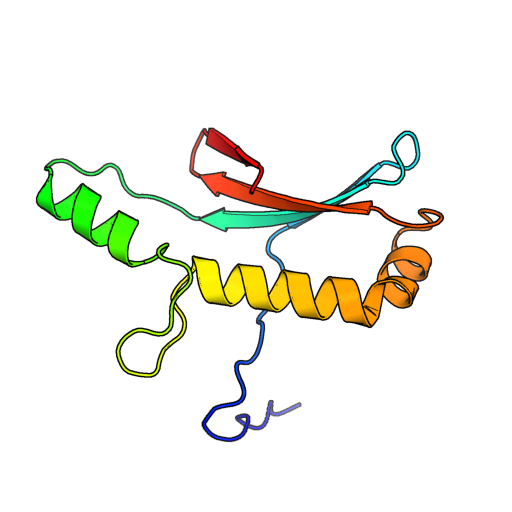.00 93.19 73 LEU A N 1
ATOM 568 C CA . LEU A 1 73 ? -4.140 -5.215 -8.330 1.00 93.19 73 LEU A CA 1
ATOM 569 C C . LEU A 1 73 ? -2.850 -4.740 -8.998 1.00 93.19 73 LEU A C 1
ATOM 571 O O . LEU A 1 73 ? -2.665 -4.953 -10.192 1.00 93.19 73 LEU A O 1
ATOM 575 N N . ALA A 1 74 ? -1.936 -4.124 -8.251 1.00 94.12 74 ALA A N 1
ATOM 576 C CA . ALA A 1 74 ? -0.643 -3.734 -8.790 1.00 94.12 74 ALA A CA 1
ATOM 577 C C . ALA A 1 74 ? 0.190 -4.953 -9.215 1.00 94.12 74 ALA A C 1
ATOM 579 O O . ALA A 1 74 ? 0.821 -4.915 -10.270 1.00 94.12 74 ALA A O 1
ATOM 580 N N . ARG A 1 75 ? 0.151 -6.049 -8.442 1.00 95.25 75 ARG A N 1
ATOM 581 C CA . ARG A 1 75 ? 0.803 -7.318 -8.807 1.00 95.25 75 ARG A CA 1
ATOM 582 C C . ARG A 1 75 ? 0.198 -7.917 -10.073 1.00 95.25 75 ARG A C 1
ATOM 584 O O . ARG A 1 75 ? 0.944 -8.311 -10.965 1.00 95.25 75 ARG A O 1
ATOM 591 N N . ASP A 1 76 ? -1.126 -7.902 -10.184 1.00 95.69 76 ASP A N 1
ATOM 592 C CA . ASP A 1 76 ? -1.839 -8.397 -11.367 1.00 95.69 76 ASP A CA 1
ATOM 593 C C . ASP A 1 76 ? -1.536 -7.565 -12.628 1.00 95.69 76 ASP A C 1
ATOM 595 O O . ASP A 1 76 ? -1.675 -8.056 -13.745 1.00 95.69 76 ASP A O 1
ATOM 599 N N . ASN A 1 77 ? -1.077 -6.317 -12.461 1.00 94.75 77 ASN A N 1
ATOM 600 C CA . ASN A 1 77 ? -0.780 -5.377 -13.546 1.00 94.75 77 ASN A CA 1
ATOM 601 C C . ASN A 1 77 ? 0.709 -4.971 -13.596 1.00 94.75 77 ASN A C 1
ATOM 603 O O . ASN A 1 77 ? 1.050 -3.884 -14.066 1.00 94.75 77 ASN A O 1
ATOM 607 N N . LEU A 1 78 ? 1.622 -5.843 -13.148 1.00 95.75 78 LEU A N 1
ATOM 608 C CA . LEU A 1 78 ? 3.073 -5.583 -13.112 1.00 95.75 78 LEU A CA 1
ATOM 609 C C . LEU A 1 78 ? 3.649 -5.063 -14.438 1.00 95.75 78 LEU A C 1
ATOM 611 O O . LEU A 1 78 ? 4.524 -4.197 -14.437 1.00 95.75 78 LEU A O 1
ATOM 615 N N . ALA A 1 79 ? 3.150 -5.565 -15.571 1.00 96.31 79 ALA A N 1
ATOM 616 C CA . ALA A 1 79 ? 3.594 -5.141 -16.897 1.00 96.31 79 ALA A CA 1
ATOM 617 C C . ALA A 1 79 ? 3.306 -3.653 -17.168 1.00 96.31 79 ALA A C 1
ATOM 619 O O . ALA A 1 79 ? 4.124 -2.964 -17.780 1.00 96.31 79 ALA A O 1
ATOM 620 N N . ASP A 1 80 ? 2.177 -3.135 -16.679 1.00 96.00 80 ASP A N 1
ATOM 621 C CA . ASP A 1 80 ? 1.837 -1.720 -16.819 1.00 96.00 80 ASP A CA 1
ATOM 622 C C . ASP A 1 80 ? 2.724 -0.844 -15.931 1.00 96.00 80 ASP A C 1
ATOM 624 O O . ASP A 1 80 ? 3.177 0.212 -16.378 1.00 96.00 80 ASP A O 1
ATOM 628 N N . PHE A 1 81 ? 3.054 -1.305 -14.719 1.00 96.19 81 PHE A N 1
ATOM 629 C CA . PHE A 1 81 ? 4.021 -0.626 -13.851 1.00 96.19 81 PHE A CA 1
ATOM 630 C C . PHE A 1 81 ? 5.419 -0.608 -14.469 1.00 96.19 81 PHE A C 1
ATOM 632 O O . PHE A 1 81 ? 6.063 0.441 -14.472 1.00 96.19 81 PHE A O 1
ATOM 639 N N . ALA A 1 82 ? 5.878 -1.723 -15.042 1.00 97.19 82 ALA A N 1
ATOM 640 C CA . ALA A 1 82 ? 7.160 -1.792 -15.741 1.00 97.19 82 ALA A CA 1
ATOM 641 C C . ALA A 1 82 ? 7.203 -0.808 -16.918 1.00 97.19 82 ALA A C 1
ATOM 643 O O . ALA A 1 82 ? 8.148 -0.031 -17.048 1.00 97.19 82 ALA A O 1
ATOM 644 N N . ARG A 1 83 ? 6.138 -0.775 -17.733 1.00 97.62 83 ARG A N 1
ATOM 645 C CA . ARG A 1 83 ? 6.014 0.152 -18.866 1.00 97.62 83 ARG A CA 1
ATOM 646 C C . ARG A 1 83 ? 6.016 1.612 -18.417 1.00 97.62 83 ARG A C 1
ATOM 648 O O . ARG A 1 83 ? 6.706 2.427 -19.016 1.00 97.62 83 ARG A O 1
ATOM 655 N N . PHE A 1 84 ? 5.240 1.945 -17.389 1.00 97.06 84 PHE A N 1
ATOM 656 C CA . PHE A 1 84 ? 5.102 3.319 -16.908 1.00 97.06 84 PHE A CA 1
ATOM 657 C C . PHE A 1 84 ? 6.385 3.832 -16.247 1.00 97.06 84 PHE A C 1
ATOM 659 O O . PHE A 1 84 ? 6.828 4.942 -16.525 1.00 97.06 84 PHE A O 1
ATOM 666 N N . THR A 1 85 ? 6.997 3.016 -15.389 1.00 96.81 85 THR A N 1
ATOM 667 C CA . THR A 1 85 ? 8.177 3.413 -14.607 1.00 96.81 85 THR A CA 1
ATOM 668 C C . THR A 1 85 ? 9.493 3.207 -15.350 1.00 96.81 85 THR A C 1
ATOM 670 O O . THR A 1 85 ? 10.509 3.733 -14.913 1.00 96.81 85 THR A O 1
ATOM 673 N N . SER A 1 86 ? 9.501 2.447 -16.453 1.00 97.06 86 SER A N 1
ATOM 674 C CA . SER A 1 86 ? 10.716 1.968 -17.137 1.00 97.06 86 SER A CA 1
ATOM 675 C C . SER A 1 86 ? 11.657 1.158 -16.229 1.00 97.06 86 SER A C 1
ATOM 677 O O . SER A 1 86 ? 12.862 1.081 -16.467 1.00 97.06 86 SER A O 1
ATOM 679 N N . VAL A 1 87 ? 11.126 0.560 -15.161 1.00 96.69 87 VAL A N 1
ATOM 680 C CA . VAL A 1 87 ? 11.848 -0.394 -14.315 1.00 96.69 87 VAL A CA 1
ATOM 681 C C . VAL A 1 87 ? 11.651 -1.795 -14.889 1.00 96.69 87 VAL A C 1
ATOM 683 O O . VAL A 1 87 ? 10.519 -2.260 -15.016 1.00 96.69 87 VAL A O 1
ATOM 686 N N . ALA A 1 88 ? 12.749 -2.465 -15.240 1.00 89.81 88 ALA A N 1
ATOM 687 C CA . ALA A 1 88 ? 12.710 -3.854 -15.683 1.00 89.81 88 ALA A CA 1
ATOM 688 C C . ALA A 1 88 ? 12.384 -4.769 -14.493 1.00 89.81 88 ALA A C 1
ATOM 690 O O . ALA A 1 88 ? 12.992 -4.624 -13.437 1.00 89.81 88 ALA A O 1
ATOM 691 N N . GLU A 1 89 ? 11.426 -5.686 -14.674 1.00 92.69 89 GLU A N 1
ATOM 692 C CA . GLU A 1 89 ? 10.985 -6.653 -13.650 1.00 92.69 89 GLU A CA 1
ATOM 693 C C . GLU A 1 89 ? 10.768 -6.009 -12.260 1.00 92.69 89 GLU A C 1
ATOM 695 O O . GLU A 1 89 ? 11.488 -6.311 -11.306 1.00 92.69 89 GLU A O 1
ATOM 700 N N . PRO A 1 90 ? 9.805 -5.074 -12.125 1.00 96.06 90 PRO A N 1
ATOM 701 C CA . PRO A 1 90 ? 9.674 -4.270 -10.919 1.00 96.06 90 PRO A CA 1
ATOM 702 C C . PRO A 1 90 ? 9.249 -5.111 -9.708 1.00 96.06 90 PRO A C 1
ATOM 704 O O . PRO A 1 90 ? 8.166 -5.695 -9.675 1.00 96.06 90 PRO A O 1
ATOM 707 N N . GLY A 1 91 ? 10.070 -5.094 -8.662 1.00 97.12 91 GLY A N 1
ATOM 708 C CA . GLY A 1 91 ? 9.697 -5.515 -7.321 1.00 97.12 91 GLY A CA 1
ATOM 709 C C . GLY A 1 91 ? 8.796 -4.469 -6.671 1.00 97.12 91 GLY A C 1
ATOM 710 O O . GLY A 1 91 ? 9.232 -3.351 -6.384 1.00 97.12 91 GLY A O 1
ATOM 711 N N . LEU A 1 92 ? 7.533 -4.826 -6.431 1.00 96.88 92 LEU A N 1
ATOM 712 C CA . LEU A 1 92 ? 6.586 -3.953 -5.737 1.00 96.88 92 LEU A CA 1
ATOM 713 C C . LEU A 1 92 ? 6.841 -3.972 -4.230 1.00 96.88 92 LEU A C 1
ATOM 715 O O . LEU A 1 92 ? 6.852 -5.034 -3.606 1.00 96.88 92 LEU A O 1
ATOM 719 N N . VAL A 1 93 ? 6.981 -2.787 -3.643 1.00 96.06 93 VAL A N 1
ATOM 720 C CA . VAL A 1 93 ? 7.218 -2.589 -2.213 1.00 96.06 93 VAL A CA 1
ATOM 721 C C . VAL A 1 93 ? 6.083 -1.755 -1.631 1.00 96.06 93 VAL A C 1
ATOM 723 O O . VAL A 1 93 ? 5.764 -0.680 -2.132 1.00 96.06 93 VAL A O 1
ATOM 726 N N . SER A 1 94 ? 5.482 -2.256 -0.560 1.00 94.88 94 SER A N 1
ATOM 727 C CA . SER A 1 94 ? 4.361 -1.624 0.129 1.00 94.88 94 SER A CA 1
ATOM 728 C C . SER A 1 94 ? 4.858 -0.768 1.295 1.00 94.88 94 SER A C 1
ATOM 730 O O . SER A 1 94 ? 5.693 -1.224 2.076 1.00 94.88 94 SER A O 1
ATOM 732 N N . TRP A 1 95 ? 4.351 0.460 1.427 1.00 93.19 95 TRP A N 1
ATOM 733 C CA . TRP A 1 95 ? 4.665 1.348 2.552 1.00 93.19 95 TRP A CA 1
ATOM 734 C C . TRP A 1 95 ? 3.412 2.027 3.099 1.00 93.19 95 TRP A C 1
ATOM 736 O O . TRP A 1 95 ? 2.555 2.480 2.339 1.00 93.19 95 TRP A O 1
ATOM 746 N N . LEU A 1 96 ? 3.366 2.171 4.423 1.00 88.12 96 LEU A N 1
ATOM 747 C CA . LEU A 1 96 ? 2.487 3.116 5.107 1.00 88.12 96 LEU A CA 1
ATOM 748 C C . LEU A 1 96 ? 3.333 4.225 5.728 1.00 88.12 96 LEU A C 1
ATOM 750 O O . LEU A 1 96 ? 4.311 3.965 6.432 1.00 88.12 96 LEU A O 1
ATOM 754 N N . VAL A 1 97 ? 2.947 5.468 5.465 1.00 87.12 97 VAL A N 1
ATOM 755 C CA . VAL A 1 97 ? 3.574 6.657 6.036 1.00 87.12 97 VAL A CA 1
ATOM 756 C C . VAL A 1 97 ? 2.568 7.368 6.920 1.00 87.12 97 VAL A C 1
ATOM 758 O O . VAL A 1 97 ? 1.472 7.720 6.486 1.00 87.12 97 VAL A O 1
ATOM 761 N N . PHE A 1 98 ? 2.987 7.606 8.154 1.00 82.19 98 PHE A N 1
ATOM 762 C CA . PHE A 1 98 ? 2.297 8.407 9.150 1.00 82.19 98 PHE A CA 1
ATOM 763 C C . PHE A 1 98 ? 3.064 9.710 9.378 1.00 82.19 98 PHE A C 1
ATOM 765 O O . PHE A 1 98 ? 4.236 9.814 9.009 1.00 82.19 98 PHE A O 1
ATOM 772 N N . SER A 1 99 ? 2.434 10.723 9.975 1.00 75.44 99 SER A N 1
ATOM 773 C CA . SER A 1 99 ? 3.081 12.009 10.270 1.00 75.44 99 SER A CA 1
ATOM 774 C C . SER A 1 99 ? 4.389 11.808 11.062 1.00 75.44 99 SER A C 1
ATOM 776 O O . SER A 1 99 ? 4.370 11.582 12.270 1.00 75.44 99 SER A O 1
ATOM 778 N N . GLY A 1 100 ? 5.530 11.866 10.366 1.00 61.41 100 GLY A N 1
ATOM 779 C CA . GLY A 1 100 ? 6.873 11.698 10.933 1.00 61.41 100 GLY A CA 1
ATOM 780 C C . GLY A 1 100 ? 7.429 10.266 11.000 1.00 61.41 100 GLY A C 1
ATOM 781 O O . GLY A 1 100 ? 8.565 10.108 11.440 1.00 61.41 100 GLY A O 1
ATOM 782 N N . VAL A 1 101 ? 6.698 9.232 10.558 1.00 65.56 101 VAL A N 1
ATOM 783 C CA . VAL A 1 101 ? 7.146 7.822 10.612 1.00 65.56 101 VAL A CA 1
ATOM 784 C C . VAL A 1 101 ? 6.791 7.087 9.319 1.00 65.56 101 VAL A C 1
ATOM 786 O O . VAL A 1 101 ? 5.661 7.161 8.851 1.00 65.56 101 VAL A O 1
ATOM 789 N N . ALA A 1 102 ? 7.738 6.340 8.751 1.00 62.53 102 ALA A N 1
ATOM 790 C CA . ALA A 1 102 ? 7.524 5.516 7.562 1.00 62.53 102 ALA A CA 1
ATOM 791 C C . ALA A 1 102 ? 7.806 4.041 7.885 1.00 62.53 102 ALA A C 1
ATOM 793 O O . ALA A 1 102 ? 8.892 3.718 8.371 1.00 62.53 102 ALA A O 1
ATOM 794 N N . CYS A 1 103 ? 6.843 3.157 7.613 1.00 72.19 103 CYS A N 1
ATOM 795 C CA . CYS A 1 103 ? 6.936 1.729 7.915 1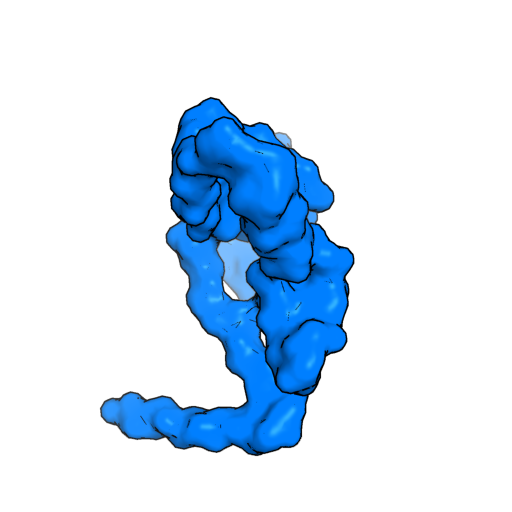.00 72.19 103 CYS A CA 1
ATOM 796 C C . CYS A 1 103 ? 6.757 0.881 6.642 1.00 72.19 103 CYS A C 1
ATOM 798 O O . CYS A 1 103 ? 5.758 1.059 5.935 1.00 72.19 103 CYS A O 1
ATOM 800 N N . PRO A 1 104 ? 7.685 -0.050 6.347 1.00 74.69 104 PRO A N 1
ATOM 801 C CA . PRO A 1 104 ? 7.460 -1.060 5.322 1.00 74.69 104 PRO A CA 1
ATOM 802 C C . PRO A 1 104 ? 6.393 -2.055 5.800 1.00 74.69 104 PRO A C 1
ATOM 804 O O . PRO A 1 104 ? 6.313 -2.352 6.995 1.00 74.69 104 PRO A O 1
ATOM 807 N N . LEU A 1 105 ? 5.590 -2.555 4.861 1.00 70.56 105 LEU A N 1
ATOM 808 C CA . LEU A 1 105 ? 4.562 -3.573 5.093 1.00 70.56 105 LEU A CA 1
ATOM 809 C C . LEU A 1 105 ? 4.917 -4.898 4.425 1.00 70.56 105 LEU A C 1
ATOM 811 O O . LEU A 1 105 ? 5.319 -4.860 3.237 1.00 70.56 105 LEU A O 1
#

Sequence (105 aa):
MTRENPPAGLLVPGDIDVLAWRHDRNAVLIIECKDLSLASNYSEVASQLSEYQGEVVDGRADKLKKHLKRMELARDNLADFARFTSVAEPGLVSWLVFSGVACPL

Radius of gyration: 15.89 Å; chains: 1; bounding box: 41×20×45 Å

Secondary structure (DSSP, 8-state):
---PPPPTT-------SEEEEEGGGTEEEEEEEE------SHHHHHHHHHTTSSSEETTEE-HHHHHHHHHHHHHHTHHHHHHHH--SS-EEEEEEEETTEEEE-

Foldseek 3Di:
DDPDDDPQPPDPLDDQPDWDDDQVVLEIEREDEDEQDDDPDPVSVVVVVVLQPLDQDPSRGGPNVSQVVVVVVCVVVVVVVCVVVVHDPHDYWYWYDYDVDIDTD

pLDDT: mean 84.78, std 14.84, range [36.16, 97.88]

InterPro domains:
  IPR060716 Anti-phage protein Upx related [PF28173] (13-102)